Protein AF-X1RJU2-F1 (afdb_monomer_lite)

Foldseek 3Di:
DDPPDPPVPPDPVVLVVQLVVQLVVLVVVLVVLVVVLVVLVVQLVVCVVVVPVVSNVVSVVVNVVSVVSNQQSVLSNVCSVVSWDFDDDADWDAVVVVPPLADPVLVVLVVVVVVVVQAPGWTWHDDPPPAFIFIWGWHQTPVRDITITTRDTRD

Secondary structure (DSSP, 8-state):
-----------HHHHHHHHHHHHHHHHHHHHHHHHHHHHHHHHHHHHHHTT-HHHHHHHHHHHHHHHHHHHHHHHHHHHHHTT--EEPP--EEEHHHHGGG--HHHHHHHHHHHHTT--SEEEEE--SSSS--EEEEEEE-TTS-EEEEEEEE--

Sequence (155 aa):
MNTHALTVIDNPQHLALFQQGYVQQYQQEVDEITAKLEEAREALELAQEMSLPSQKTRWEREVVALETQLDKAKSHLVFYSQGFLPLPRMSTVPLQYAGTRIPAVALRRLKDAKDLEVFDDFQVVEAQVNRDPILVGIKRFPDGEEVHCFIAWWR

Organism: NCBI:txid412755

pLDDT: mean 81.7, std 16.36, range [27.31, 97.75]

Radius of gyration: 21.16 Å; chains: 1; bounding box: 45×37×65 Å

Structure (mmCIF, N/CA/C/O backbone):
data_AF-X1RJU2-F1
#
_entry.id   AF-X1RJU2-F1
#
loop_
_atom_site.group_PDB
_atom_site.id
_atom_site.type_symbol
_atom_site.label_atom_id
_atom_site.label_alt_id
_atom_site.label_comp_id
_atom_site.label_asym_id
_atom_site.label_entity_id
_atom_site.label_seq_id
_atom_site.pdbx_PDB_ins_code
_atom_site.Cartn_x
_atom_site.Cartn_y
_atom_site.Cartn_z
_atom_site.occupancy
_atom_site.B_iso_or_equiv
_atom_site.auth_seq_id
_atom_site.auth_comp_id
_atom_site.auth_asym_id
_atom_site.auth_atom_id
_atom_site.pdbx_PDB_model_num
ATOM 1 N N . MET A 1 1 ? 19.314 29.031 -8.719 1.00 30.81 1 MET A N 1
ATOM 2 C CA . MET A 1 1 ? 18.871 27.865 -9.512 1.00 30.81 1 MET A CA 1
ATOM 3 C C . MET A 1 1 ? 19.532 26.638 -8.909 1.00 30.81 1 MET A C 1
ATOM 5 O O . MET A 1 1 ? 20.720 26.448 -9.119 1.00 30.81 1 MET A O 1
ATOM 9 N N . ASN A 1 2 ? 18.810 25.883 -8.080 1.00 27.31 2 ASN A N 1
ATOM 10 C CA . ASN A 1 2 ? 19.346 24.679 -7.444 1.00 27.31 2 ASN A CA 1
ATOM 11 C C . ASN A 1 2 ? 19.208 23.496 -8.403 1.00 27.31 2 ASN A C 1
ATOM 13 O O . ASN A 1 2 ? 18.196 22.803 -8.419 1.00 27.31 2 ASN A O 1
ATOM 17 N N . THR A 1 3 ? 20.244 23.269 -9.202 1.00 33.72 3 THR A N 1
ATOM 18 C CA . THR A 1 3 ? 20.543 21.973 -9.819 1.00 33.72 3 THR A CA 1
ATOM 19 C C . THR A 1 3 ? 21.047 21.023 -8.736 1.00 33.72 3 THR A C 1
ATOM 21 O O . THR A 1 3 ? 22.237 20.739 -8.645 1.00 33.72 3 THR A O 1
ATOM 24 N N . HIS A 1 4 ? 20.144 20.549 -7.880 1.00 28.73 4 HIS A N 1
ATOM 25 C CA . HIS A 1 4 ? 20.414 19.393 -7.037 1.00 28.73 4 HIS A CA 1
ATOM 26 C C . HIS A 1 4 ? 19.696 18.183 -7.628 1.00 28.73 4 HIS A C 1
ATOM 28 O O . HIS A 1 4 ? 18.481 18.058 -7.556 1.00 28.73 4 HIS A O 1
ATOM 34 N N . ALA A 1 5 ? 20.514 17.316 -8.224 1.00 32.56 5 ALA A N 1
ATOM 35 C CA . ALA A 1 5 ? 20.340 15.875 -8.174 1.00 32.56 5 ALA A CA 1
ATOM 36 C C . ALA A 1 5 ? 19.013 15.315 -8.722 1.00 32.56 5 ALA A C 1
ATOM 38 O O . ALA A 1 5 ? 18.279 14.623 -8.027 1.00 32.56 5 ALA A O 1
ATOM 39 N N . LEU A 1 6 ? 18.820 15.422 -10.040 1.00 31.06 6 LEU A N 1
ATOM 40 C CA . LEU A 1 6 ? 18.422 14.224 -10.789 1.00 31.06 6 LEU A CA 1
ATOM 41 C C . LEU A 1 6 ? 19.649 13.305 -10.818 1.00 31.06 6 LEU A C 1
ATOM 43 O O . LEU A 1 6 ? 20.338 13.197 -11.831 1.00 31.06 6 LEU A O 1
ATOM 47 N N . THR A 1 7 ? 19.993 12.717 -9.669 1.00 32.59 7 THR A N 1
ATOM 48 C CA . THR A 1 7 ? 20.886 11.566 -9.657 1.00 32.59 7 THR A CA 1
ATOM 49 C C . THR A 1 7 ? 20.088 10.492 -10.363 1.00 32.59 7 THR A C 1
ATOM 51 O O . THR A 1 7 ? 19.169 9.915 -9.788 1.00 32.59 7 THR A O 1
ATOM 54 N N . VAL A 1 8 ? 20.363 10.310 -11.652 1.00 38.47 8 VAL A N 1
ATOM 55 C CA . VAL A 1 8 ? 19.910 9.134 -12.378 1.00 38.47 8 VAL A CA 1
ATOM 56 C C . VAL A 1 8 ? 20.336 7.961 -11.507 1.00 38.47 8 VAL A C 1
ATOM 58 O O . VAL A 1 8 ? 21.525 7.802 -11.217 1.00 38.47 8 VAL A O 1
ATOM 61 N N . ILE A 1 9 ? 19.369 7.218 -10.973 1.00 42.19 9 ILE A N 1
ATOM 62 C CA . ILE A 1 9 ? 19.657 6.033 -10.175 1.00 42.19 9 ILE A CA 1
ATOM 63 C C . ILE A 1 9 ? 20.075 4.936 -11.165 1.00 42.19 9 ILE A C 1
ATOM 65 O O . ILE A 1 9 ? 19.350 3.983 -11.406 1.00 42.19 9 ILE A O 1
ATOM 69 N N . ASP A 1 10 ? 21.243 5.107 -11.783 1.00 42.56 10 ASP A N 1
ATOM 70 C CA . ASP A 1 10 ? 21.860 4.151 -12.710 1.00 42.56 10 ASP A CA 1
ATOM 71 C C . ASP A 1 10 ? 22.602 3.034 -11.957 1.00 42.56 10 ASP A C 1
ATOM 73 O O . ASP A 1 10 ? 23.174 2.137 -12.571 1.00 42.56 10 ASP A O 1
ATOM 77 N N . ASN A 1 11 ? 22.603 3.071 -10.618 1.00 51.22 11 ASN A N 1
ATOM 78 C CA . ASN A 1 11 ? 23.161 2.015 -9.783 1.00 51.22 11 ASN A CA 1
ATOM 79 C C . ASN A 1 11 ? 22.032 1.118 -9.233 1.00 51.22 11 ASN A C 1
ATOM 81 O O . ASN A 1 11 ? 21.298 1.558 -8.340 1.00 51.22 11 ASN A O 1
ATOM 85 N N . PRO A 1 12 ? 21.921 -0.147 -9.688 1.00 61.88 12 PRO A N 1
ATOM 86 C CA . PRO A 1 12 ? 20.959 -1.120 -9.168 1.00 61.88 12 PRO A CA 1
ATOM 87 C C . PRO A 1 12 ? 21.012 -1.291 -7.645 1.00 61.88 12 PRO A C 1
ATOM 89 O O . PRO A 1 12 ? 19.990 -1.557 -7.022 1.00 61.88 12 PRO A O 1
ATOM 92 N N . GLN A 1 13 ? 22.181 -1.091 -7.026 1.00 64.19 13 GLN A N 1
ATOM 93 C CA . GLN A 1 13 ? 22.329 -1.158 -5.570 1.00 64.19 13 GLN A CA 1
ATOM 94 C C . GLN A 1 13 ? 21.602 -0.008 -4.867 1.00 64.19 13 GLN A C 1
ATOM 96 O O . GLN A 1 13 ? 20.998 -0.216 -3.822 1.00 64.19 13 GLN A O 1
ATOM 101 N N . HIS A 1 14 ? 21.611 1.197 -5.441 1.00 68.25 14 HIS A N 1
ATOM 102 C CA . HIS A 1 14 ? 20.872 2.325 -4.876 1.00 68.25 14 HIS A CA 1
ATOM 103 C C . HIS A 1 14 ? 19.362 2.135 -5.036 1.00 68.25 14 HIS A C 1
ATOM 105 O O . HIS A 1 14 ? 18.629 2.420 -4.097 1.00 68.25 14 HIS A O 1
ATOM 111 N N . LEU A 1 15 ? 18.897 1.601 -6.173 1.00 68.88 15 LEU A N 1
ATOM 112 C CA . LEU A 1 15 ? 17.483 1.241 -6.354 1.00 68.88 15 LEU A CA 1
ATOM 113 C C . LEU A 1 15 ? 17.027 0.221 -5.305 1.00 68.88 15 LEU A C 1
ATOM 115 O O . LEU A 1 15 ? 15.981 0.410 -4.692 1.00 68.88 15 LEU A O 1
ATOM 119 N N . ALA A 1 16 ? 17.840 -0.809 -5.054 1.00 73.38 16 ALA A N 1
ATOM 120 C CA . ALA A 1 16 ? 17.559 -1.805 -4.025 1.00 73.38 16 ALA A CA 1
ATOM 121 C C . ALA A 1 16 ? 17.495 -1.184 -2.619 1.00 73.38 16 ALA A C 1
ATOM 123 O O . ALA A 1 16 ? 16.597 -1.513 -1.851 1.00 73.38 16 ALA A O 1
ATOM 124 N N . LEU A 1 17 ? 18.393 -0.245 -2.295 1.00 78.56 17 LEU A N 1
ATOM 125 C CA . LEU A 1 17 ? 18.364 0.474 -1.017 1.00 78.56 17 LEU A CA 1
ATOM 126 C C . LEU A 1 17 ? 17.126 1.372 -0.877 1.00 78.56 17 LEU A C 1
ATOM 128 O O . LEU A 1 17 ? 16.511 1.387 0.186 1.00 78.56 17 LEU A O 1
ATOM 132 N N . PHE A 1 18 ? 16.725 2.086 -1.935 1.00 79.38 18 PHE A N 1
ATOM 133 C CA . PHE A 1 18 ? 15.491 2.881 -1.925 1.00 79.38 18 PHE A CA 1
ATOM 134 C C . PHE A 1 18 ? 14.258 1.997 -1.739 1.00 79.38 18 PHE A C 1
ATOM 136 O O . PHE A 1 18 ? 13.409 2.301 -0.904 1.00 79.38 18 P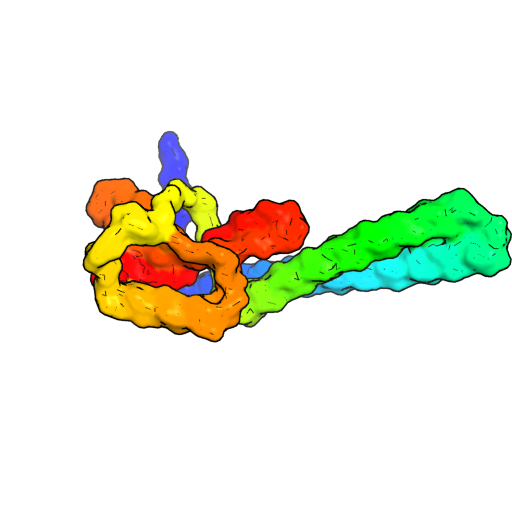HE A O 1
ATOM 143 N N . GLN A 1 19 ? 14.183 0.879 -2.465 1.00 83.38 19 GLN A N 1
ATOM 144 C CA . GLN A 1 19 ? 13.102 -0.091 -2.317 1.00 83.38 19 GLN A CA 1
ATOM 145 C C . GLN A 1 19 ? 13.050 -0.637 -0.888 1.00 83.38 19 GLN A C 1
ATOM 147 O O . GLN A 1 19 ? 11.988 -0.653 -0.271 1.00 83.38 19 GLN A O 1
ATOM 152 N N . GLN A 1 20 ? 14.199 -1.049 -0.350 1.00 86.88 20 GLN A N 1
ATOM 153 C CA . GLN A 1 20 ? 14.304 -1.561 1.010 1.00 86.88 20 GLN A CA 1
ATOM 154 C C . GLN A 1 20 ? 13.858 -0.519 2.039 1.00 86.88 20 GLN A C 1
ATOM 156 O O . GLN A 1 20 ? 13.171 -0.884 2.986 1.00 86.88 20 GLN A O 1
ATOM 161 N N . GLY A 1 21 ? 14.186 0.760 1.833 1.00 88.94 21 GLY A N 1
ATOM 162 C CA . GLY A 1 21 ? 13.719 1.858 2.678 1.00 88.94 21 GLY A CA 1
ATOM 163 C C . GLY A 1 21 ? 12.193 1.962 2.719 1.00 88.94 21 GLY A C 1
ATOM 164 O O . GLY A 1 21 ? 11.623 1.981 3.807 1.00 88.94 21 GLY A O 1
ATOM 165 N N . TYR A 1 22 ? 11.522 1.943 1.560 1.00 87.94 22 TYR A N 1
ATOM 166 C CA . TYR A 1 22 ? 10.053 1.940 1.504 1.00 87.94 22 TYR A CA 1
ATOM 167 C C . TYR A 1 22 ? 9.454 0.696 2.164 1.00 87.94 22 TYR A C 1
ATOM 169 O O . TYR A 1 22 ? 8.530 0.806 2.964 1.00 87.94 22 TYR A O 1
ATOM 177 N N . VAL A 1 23 ? 9.996 -0.488 1.873 1.00 91.62 23 VAL A N 1
ATOM 178 C CA . VAL A 1 23 ? 9.523 -1.742 2.476 1.00 91.62 23 VAL A CA 1
ATOM 179 C C . VAL A 1 23 ? 9.665 -1.705 3.997 1.00 91.62 23 VAL A C 1
ATOM 181 O O . VAL A 1 23 ? 8.719 -2.039 4.699 1.00 91.62 23 VAL A O 1
ATOM 184 N N . GLN A 1 24 ? 10.811 -1.264 4.519 1.00 94.81 24 GLN A N 1
ATOM 185 C CA . GLN A 1 24 ? 11.039 -1.151 5.961 1.00 94.81 24 GLN A CA 1
ATOM 186 C C . GLN A 1 24 ? 10.105 -0.133 6.612 1.00 94.81 24 GLN A C 1
ATOM 188 O O . GLN A 1 24 ? 9.537 -0.428 7.659 1.00 94.81 24 GLN A O 1
ATOM 193 N N . GLN A 1 25 ? 9.912 1.028 5.983 1.00 94.25 25 GLN A N 1
ATOM 194 C CA . GLN A 1 25 ? 9.004 2.059 6.475 1.00 94.25 25 GLN A CA 1
ATOM 195 C C . GLN A 1 25 ? 7.573 1.524 6.607 1.00 94.25 25 GLN A C 1
ATOM 197 O O . GLN A 1 25 ? 6.987 1.610 7.683 1.00 94.25 25 GLN A O 1
ATOM 202 N N . TYR A 1 26 ? 7.017 0.942 5.539 1.00 94.06 26 TYR A N 1
ATOM 203 C CA . TYR A 1 26 ? 5.643 0.438 5.577 1.00 94.06 26 TYR A CA 1
ATOM 204 C C . TYR A 1 26 ? 5.504 -0.835 6.414 1.00 94.06 26 TYR A C 1
ATOM 206 O O . TYR A 1 26 ? 4.438 -1.070 6.971 1.00 94.06 26 TYR A O 1
ATOM 214 N N . GLN A 1 27 ? 6.563 -1.638 6.563 1.00 97.31 27 GLN A N 1
ATOM 215 C CA . GLN A 1 27 ? 6.567 -2.747 7.519 1.00 97.31 27 GLN A CA 1
ATOM 216 C C . GLN A 1 27 ? 6.446 -2.225 8.953 1.00 97.31 27 GLN A C 1
ATOM 218 O O . GLN A 1 27 ? 5.589 -2.691 9.695 1.00 97.31 27 GLN A O 1
ATOM 223 N N . GLN A 1 28 ? 7.250 -1.224 9.320 1.00 97.31 28 GLN A N 1
ATOM 224 C CA . GLN A 1 28 ? 7.173 -0.604 10.640 1.00 97.31 28 GLN A CA 1
ATOM 225 C C . GLN A 1 28 ? 5.791 0.020 10.882 1.00 97.31 28 GLN A C 1
ATOM 227 O O . GLN A 1 28 ? 5.216 -0.161 11.950 1.00 97.31 28 GLN A O 1
ATOM 232 N N . GLU A 1 29 ? 5.228 0.706 9.887 1.00 96.00 29 GLU A N 1
ATOM 233 C CA . GLU A 1 29 ? 3.887 1.286 9.985 1.00 96.00 29 GLU A CA 1
ATOM 234 C C . GLU A 1 29 ? 2.803 0.211 10.184 1.00 96.00 29 GLU A C 1
ATOM 236 O O . GLU A 1 29 ? 1.923 0.369 11.031 1.00 96.00 29 GLU A O 1
ATOM 241 N N . VAL A 1 30 ? 2.887 -0.915 9.464 1.00 97.50 30 VAL A N 1
ATOM 242 C CA . VAL A 1 30 ? 1.995 -2.070 9.658 1.00 97.50 30 VAL A CA 1
ATOM 243 C C . VAL A 1 30 ? 2.109 -2.622 11.078 1.00 97.50 30 VAL A C 1
ATOM 245 O O . VAL A 1 30 ? 1.079 -2.878 11.706 1.00 97.50 30 VAL A O 1
ATOM 248 N N . ASP A 1 31 ? 3.326 -2.785 11.594 1.00 97.75 31 ASP A N 1
ATOM 249 C CA . ASP A 1 31 ? 3.565 -3.317 12.937 1.00 97.75 31 ASP A CA 1
ATOM 250 C C . ASP A 1 31 ? 3.004 -2.366 14.013 1.00 97.75 31 ASP A C 1
ATOM 252 O O . ASP A 1 31 ? 2.280 -2.793 14.915 1.00 97.75 31 ASP A O 1
ATOM 256 N N . GLU A 1 32 ? 3.250 -1.059 13.877 1.00 97.75 32 GLU A N 1
ATOM 257 C CA . GLU A 1 32 ? 2.748 -0.027 14.792 1.00 97.75 32 GLU A CA 1
ATOM 258 C C . GLU A 1 32 ? 1.215 0.069 14.798 1.00 97.75 32 GLU A C 1
ATOM 260 O O . GLU A 1 32 ? 0.605 0.183 15.864 1.00 97.75 32 GLU A O 1
ATOM 265 N N . ILE A 1 33 ? 0.569 0.036 13.626 1.00 97.19 33 ILE A N 1
ATOM 266 C CA . ILE A 1 33 ? -0.898 0.073 13.533 1.00 97.19 33 ILE A CA 1
ATOM 267 C C . ILE A 1 33 ? -1.499 -1.218 14.089 1.00 97.19 33 ILE A C 1
ATOM 269 O O . ILE A 1 33 ? -2.527 -1.162 14.759 1.00 97.19 33 ILE A O 1
ATOM 273 N N . THR A 1 34 ? -0.861 -2.368 13.851 1.00 97.38 34 THR A N 1
ATOM 274 C CA . THR A 1 34 ? -1.328 -3.657 14.381 1.00 97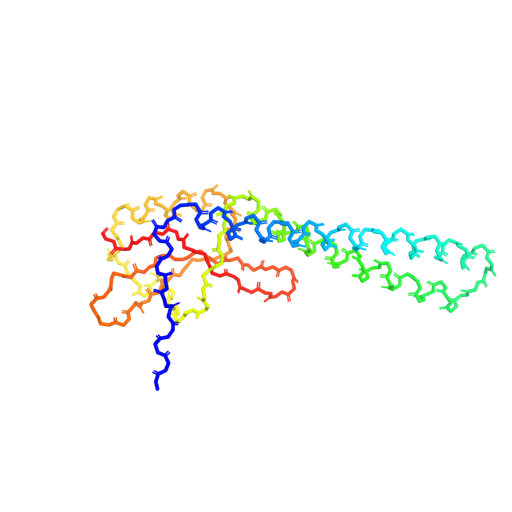.38 34 THR A CA 1
ATOM 275 C C . THR A 1 34 ? -1.329 -3.646 15.908 1.00 97.38 34 THR A C 1
ATOM 277 O O . THR A 1 34 ? -2.352 -3.977 16.502 1.00 97.38 34 THR A O 1
ATOM 280 N N . ALA A 1 35 ? -0.251 -3.169 16.538 1.00 97.75 35 ALA A N 1
ATOM 281 C CA . ALA A 1 35 ? -0.190 -3.033 17.994 1.00 97.75 35 ALA A CA 1
ATOM 282 C C . ALA A 1 35 ? -1.292 -2.099 18.533 1.00 97.75 35 ALA A C 1
ATOM 284 O O . ALA A 1 35 ? -2.025 -2.459 19.451 1.00 97.75 35 ALA A O 1
ATOM 285 N N . LYS A 1 36 ? -1.491 -0.929 17.908 1.00 97.25 36 LYS A N 1
ATOM 286 C CA . LYS A 1 36 ? -2.574 0.002 18.289 1.00 97.25 36 LYS A CA 1
ATOM 287 C C . LYS A 1 36 ? -3.963 -0.611 18.118 1.00 97.25 36 LYS A C 1
ATOM 289 O O . LYS A 1 36 ? -4.868 -0.316 18.894 1.00 97.25 36 LYS A O 1
ATOM 294 N N . LEU A 1 37 ? -4.154 -1.428 17.083 1.00 97.25 37 LEU A N 1
ATOM 295 C CA . LEU A 1 37 ? -5.422 -2.093 16.811 1.00 97.25 37 LEU A CA 1
ATOM 296 C C . LEU A 1 37 ? -5.734 -3.149 17.876 1.00 97.25 37 LEU A C 1
ATOM 298 O O . LEU A 1 37 ? -6.888 -3.263 18.282 1.00 97.25 37 LEU A O 1
ATOM 302 N N . GLU A 1 38 ? -4.728 -3.894 18.337 1.00 97.25 38 GLU A N 1
ATOM 303 C CA . GLU A 1 38 ? -4.861 -4.824 19.464 1.00 97.25 38 GLU A CA 1
ATOM 304 C C . GLU A 1 38 ? -5.260 -4.076 20.742 1.00 97.25 38 GLU A C 1
ATOM 306 O O . GLU A 1 38 ? -6.301 -4.387 21.320 1.00 97.25 38 GLU A O 1
ATOM 311 N N . GLU A 1 39 ? -4.545 -3.005 21.101 1.00 97.00 39 GLU A N 1
ATOM 312 C CA . GLU A 1 39 ? -4.879 -2.163 22.262 1.00 97.00 39 GLU A CA 1
ATOM 313 C C . GLU A 1 39 ? -6.306 -1.584 22.181 1.00 97.00 39 GLU A C 1
ATOM 315 O O . GLU A 1 39 ? -7.060 -1.595 23.157 1.00 97.00 39 GLU A O 1
ATOM 320 N N . ALA A 1 40 ? -6.715 -1.088 21.007 1.00 96.56 40 ALA A N 1
ATOM 321 C CA . ALA A 1 40 ? -8.052 -0.535 20.801 1.00 96.56 40 ALA A CA 1
ATOM 322 C C . ALA A 1 40 ? -9.153 -1.604 20.911 1.00 96.56 40 ALA A C 1
ATOM 324 O O . ALA A 1 40 ? -10.251 -1.309 21.392 1.00 96.56 40 ALA A O 1
ATOM 325 N N . ARG A 1 41 ? -8.874 -2.843 20.483 1.00 97.12 41 ARG A N 1
ATOM 326 C CA . ARG A 1 41 ? -9.797 -3.981 20.610 1.00 97.12 41 ARG A CA 1
ATOM 327 C C . ARG A 1 41 ? -9.945 -4.424 22.063 1.00 97.12 41 ARG A C 1
ATOM 329 O O . ARG A 1 41 ? -11.077 -4.610 22.501 1.00 97.12 41 ARG A O 1
ATOM 336 N N . GLU A 1 42 ? -8.853 -4.499 22.818 1.00 96.88 42 GLU A N 1
ATOM 337 C CA . GLU A 1 42 ? -8.896 -4.780 24.261 1.00 96.88 42 GLU A CA 1
ATOM 338 C C . GLU A 1 42 ? -9.690 -3.700 25.016 1.00 96.88 42 GLU A C 1
ATOM 340 O O . GLU A 1 42 ? -10.559 -3.997 25.838 1.00 96.88 42 GLU A O 1
ATOM 345 N N . ALA A 1 43 ? -9.466 -2.423 24.691 1.00 95.00 43 ALA A N 1
ATOM 346 C CA . ALA A 1 43 ? -10.202 -1.316 25.298 1.00 95.00 43 ALA A CA 1
ATOM 347 C C . ALA A 1 43 ? -11.698 -1.315 24.926 1.00 95.00 43 ALA A C 1
ATOM 349 O O . ALA A 1 43 ? -12.546 -0.934 25.743 1.00 95.00 43 ALA A O 1
ATOM 350 N N . LEU A 1 44 ? -12.037 -1.749 23.707 1.00 95.44 44 LEU A N 1
ATOM 351 C CA . LEU A 1 44 ? -13.419 -1.950 23.279 1.00 95.44 44 LEU A CA 1
ATOM 352 C C . LEU A 1 44 ? -14.092 -3.068 24.081 1.00 95.44 44 LEU A C 1
ATOM 354 O O . LEU A 1 44 ? -15.218 -2.873 24.541 1.00 95.44 44 LEU A O 1
ATOM 358 N N . GLU A 1 45 ? -13.421 -4.206 24.253 1.00 95.94 45 GLU A N 1
ATOM 359 C CA . GLU A 1 45 ? -13.920 -5.341 25.035 1.00 95.94 45 GLU A CA 1
ATOM 360 C C . GLU A 1 45 ? -14.192 -4.922 26.484 1.00 95.94 45 GLU A C 1
ATOM 362 O O . GLU A 1 45 ? -15.319 -5.059 26.963 1.00 95.94 45 GLU A O 1
ATOM 367 N N . LEU A 1 46 ? -13.237 -4.248 27.131 1.00 95.31 46 LEU A N 1
ATOM 368 C CA . LEU A 1 46 ? -13.418 -3.718 28.484 1.00 95.31 46 LEU A CA 1
ATOM 369 C C . LEU A 1 46 ? -14.602 -2.737 28.573 1.00 95.31 46 LEU A C 1
ATOM 371 O O . LEU A 1 46 ? -15.407 -2.791 29.504 1.00 95.31 46 LEU A O 1
ATOM 375 N N . ALA A 1 47 ? -14.756 -1.840 27.593 1.00 93.69 47 ALA A N 1
ATOM 376 C CA . ALA A 1 47 ? -15.883 -0.908 27.559 1.00 93.69 47 ALA A CA 1
ATOM 377 C C . ALA A 1 47 ? -17.238 -1.619 27.384 1.00 93.69 47 ALA A C 1
ATOM 379 O O . ALA A 1 47 ? -18.258 -1.124 27.879 1.00 93.69 47 ALA A O 1
ATOM 380 N N . GLN A 1 48 ? -17.265 -2.763 26.692 1.00 93.00 48 GLN A N 1
ATOM 381 C CA . GLN A 1 48 ? -18.450 -3.610 26.560 1.00 93.00 48 GLN A CA 1
ATOM 382 C C . GLN A 1 48 ? -18.772 -4.326 27.875 1.00 93.00 48 GLN A C 1
ATOM 384 O O . GLN A 1 48 ? -19.919 -4.257 28.319 1.00 93.00 48 GLN A O 1
ATOM 389 N N . GLU A 1 49 ? -17.778 -4.930 28.530 1.00 95.38 49 GLU A N 1
ATOM 390 C CA . GLU A 1 49 ? -17.938 -5.594 29.832 1.00 95.38 49 GLU A CA 1
ATOM 391 C C . GLU A 1 49 ? -18.448 -4.627 30.906 1.00 95.38 49 GLU A C 1
ATOM 393 O O . GLU A 1 49 ? -19.383 -4.927 31.650 1.00 95.38 49 GLU A O 1
ATOM 398 N N . MET A 1 50 ? -17.891 -3.415 30.939 1.00 94.12 50 MET A N 1
ATOM 399 C CA . MET A 1 50 ? -18.275 -2.369 31.887 1.00 94.12 50 MET A CA 1
ATOM 400 C C . MET A 1 50 ? -19.566 -1.630 31.501 1.00 94.12 50 MET A C 1
ATOM 402 O O . MET A 1 50 ? -19.989 -0.726 32.222 1.00 94.12 50 MET A O 1
ATOM 406 N N . SER A 1 51 ? -20.204 -1.989 30.379 1.00 92.31 51 SER A N 1
ATOM 407 C CA . SER A 1 51 ? -21.431 -1.352 29.879 1.00 92.31 51 SER A CA 1
ATOM 408 C C . SER A 1 51 ? -21.312 0.176 29.743 1.00 92.31 51 SER A C 1
ATOM 410 O O . SER A 1 51 ? -22.208 0.921 30.142 1.00 92.31 51 SER A O 1
ATOM 412 N N . LEU A 1 52 ? -20.201 0.656 29.167 1.00 92.19 52 LEU A N 1
ATOM 413 C CA . LEU A 1 52 ? -19.902 2.079 28.961 1.00 92.19 52 LEU A CA 1
ATOM 414 C C . LEU A 1 52 ? -20.184 2.493 27.500 1.00 92.19 52 LEU A C 1
ATOM 416 O O . LEU A 1 52 ? -19.270 2.510 26.670 1.00 92.19 52 LEU A O 1
ATOM 420 N N . PRO A 1 53 ? -21.429 2.865 27.137 1.00 88.12 53 PRO A N 1
ATOM 421 C CA . PRO A 1 53 ? -21.849 3.016 25.738 1.00 88.12 53 PRO A CA 1
ATOM 422 C C . PRO A 1 53 ? -21.099 4.109 24.962 1.00 88.12 53 PRO A C 1
ATOM 424 O O . PRO A 1 53 ? -20.837 3.956 23.766 1.00 88.12 53 PRO A O 1
ATOM 427 N N . SER A 1 54 ? -20.718 5.206 25.623 1.00 89.88 54 SER A N 1
ATOM 428 C CA . SER A 1 54 ? -19.944 6.285 24.996 1.00 89.88 54 SER A CA 1
ATOM 429 C C . SER A 1 54 ? -18.514 5.854 24.665 1.00 89.88 54 SER A C 1
ATOM 431 O O . SER A 1 54 ? -18.000 6.202 23.602 1.00 89.88 54 SER A O 1
ATOM 433 N N . GLN A 1 55 ? -17.886 5.063 25.540 1.00 91.50 55 GLN A N 1
ATOM 434 C CA . GLN A 1 55 ? -16.544 4.526 25.316 1.00 91.50 55 GLN A CA 1
ATOM 435 C C . GLN A 1 55 ? -16.565 3.422 24.264 1.00 91.50 55 GLN A C 1
ATOM 437 O O . GLN A 1 55 ? -15.736 3.448 23.362 1.00 91.50 55 GLN A O 1
ATOM 442 N N . LYS A 1 56 ? -17.566 2.535 24.304 1.00 94.06 56 LYS A N 1
ATOM 443 C CA . LYS A 1 56 ? -17.791 1.524 23.265 1.00 94.06 56 LYS A CA 1
ATOM 444 C C . LYS A 1 56 ? -17.852 2.161 21.875 1.00 94.06 56 LYS A C 1
ATOM 446 O O . LYS A 1 56 ? -17.059 1.818 21.010 1.00 94.06 56 LYS A O 1
ATOM 451 N N . THR A 1 57 ? -18.727 3.152 21.691 1.00 94.25 57 THR A N 1
ATOM 452 C CA . THR A 1 57 ? -18.893 3.829 20.390 1.00 94.25 57 THR A CA 1
ATOM 453 C C . THR A 1 57 ? -17.596 4.499 19.926 1.00 94.25 57 THR A C 1
ATOM 455 O O . THR A 1 57 ? -17.292 4.529 18.735 1.00 94.25 57 THR A O 1
ATOM 458 N N . ARG A 1 58 ? -16.825 5.073 20.859 1.00 95.38 58 ARG A N 1
ATOM 459 C CA . ARG A 1 58 ? -15.525 5.676 20.552 1.00 95.38 58 ARG A CA 1
ATOM 460 C C . ARG A 1 58 ? -14.533 4.621 20.060 1.00 95.38 58 ARG A C 1
ATOM 462 O O . ARG A 1 58 ? -13.927 4.833 19.017 1.00 95.38 58 ARG A O 1
ATOM 469 N N . TRP A 1 59 ? -14.386 3.516 20.785 1.00 96.38 59 TRP A N 1
ATOM 470 C CA . TRP A 1 59 ? -13.439 2.460 20.435 1.00 96.38 59 TRP A CA 1
ATOM 471 C C . TRP A 1 59 ? -13.838 1.703 19.166 1.00 96.38 59 TRP A C 1
ATOM 473 O O . TRP A 1 59 ? -12.968 1.386 18.370 1.00 96.38 59 TRP A O 1
ATOM 483 N N . GLU A 1 60 ? -15.133 1.515 18.894 1.00 96.31 60 GLU A N 1
ATOM 484 C CA . GLU A 1 60 ? -15.603 0.971 17.608 1.00 96.31 60 GLU A CA 1
ATOM 485 C C . GLU A 1 60 ? -15.147 1.835 16.426 1.00 96.31 60 GLU A C 1
ATOM 487 O O . GLU A 1 60 ? -14.665 1.318 15.420 1.00 96.31 60 GLU A O 1
ATOM 492 N N . ARG A 1 61 ? -15.258 3.164 16.548 1.00 95.94 61 ARG A N 1
ATOM 493 C CA . ARG A 1 61 ? -14.786 4.087 15.505 1.00 95.94 61 ARG A CA 1
ATOM 494 C C . ARG A 1 61 ? -13.272 4.047 15.349 1.00 95.94 61 ARG A C 1
ATOM 496 O O . ARG A 1 61 ? -12.792 4.102 14.222 1.00 95.94 61 ARG A O 1
ATOM 503 N N . GLU A 1 62 ? -12.547 3.962 16.460 1.00 96.56 62 GLU A N 1
ATOM 504 C CA . GLU A 1 62 ? -11.087 3.869 16.455 1.00 96.56 62 GLU A CA 1
ATOM 505 C C . GLU A 1 62 ? -10.617 2.584 15.764 1.00 96.56 62 GLU A C 1
ATOM 507 O O . GLU A 1 62 ? -9.775 2.644 14.875 1.00 96.56 62 GLU A O 1
ATOM 512 N N . VAL A 1 63 ? -11.222 1.438 16.096 1.00 97.12 63 VAL A N 1
ATOM 513 C CA . VAL A 1 63 ? -10.930 0.142 15.466 1.00 97.12 63 VAL A CA 1
ATOM 514 C C . VAL A 1 63 ? -11.134 0.216 13.955 1.00 97.12 63 VAL A C 1
ATOM 516 O O . VAL A 1 63 ? -10.224 -0.124 13.207 1.00 97.12 63 VAL A O 1
ATOM 519 N N . VAL A 1 64 ? -12.271 0.743 13.489 1.00 96.69 64 VAL A N 1
ATOM 520 C CA . VAL A 1 64 ? -12.539 0.892 12.047 1.00 96.69 64 VAL A CA 1
ATOM 521 C C . VAL A 1 64 ? -11.520 1.821 11.372 1.00 96.69 64 VAL A C 1
ATOM 523 O O . VAL A 1 64 ? -11.077 1.561 10.249 1.00 96.69 64 VAL A O 1
ATOM 526 N N . ALA A 1 65 ? -11.129 2.910 12.040 1.00 95.31 65 ALA A N 1
ATOM 527 C CA . ALA A 1 65 ? -10.126 3.832 11.518 1.00 95.31 65 ALA A CA 1
ATOM 528 C C . ALA A 1 65 ? -8.747 3.164 11.397 1.00 95.31 65 ALA A C 1
ATOM 530 O O . ALA A 1 65 ? -8.098 3.303 10.358 1.00 95.31 65 ALA A O 1
ATOM 531 N N . LEU A 1 66 ? -8.327 2.413 12.417 1.00 96.62 66 LEU A N 1
ATOM 532 C CA . LEU A 1 66 ? -7.065 1.674 12.432 1.00 96.62 66 LEU A CA 1
ATOM 533 C C . LEU A 1 66 ? -7.059 0.526 11.418 1.00 96.62 66 LEU A C 1
ATOM 535 O O . LEU A 1 66 ? -6.066 0.354 10.723 1.00 96.62 66 LEU A O 1
ATOM 539 N N . GLU A 1 67 ? -8.163 -0.206 11.249 1.00 95.62 67 GLU A N 1
ATOM 540 C CA . GLU A 1 67 ? -8.301 -1.232 10.202 1.00 95.62 67 GLU A CA 1
ATOM 541 C C . GLU A 1 67 ? -8.141 -0.626 8.806 1.00 95.62 67 GLU A C 1
ATOM 543 O O . GLU A 1 67 ? -7.378 -1.131 7.984 1.00 95.62 67 GLU A O 1
ATOM 548 N N . THR A 1 68 ? -8.771 0.526 8.569 1.00 93.94 68 THR A N 1
ATOM 549 C CA . THR A 1 68 ? -8.626 1.254 7.303 1.00 93.94 68 THR A CA 1
ATOM 550 C C . THR A 1 68 ? -7.180 1.707 7.071 1.00 93.94 68 THR A C 1
ATOM 552 O O . THR A 1 68 ? -6.687 1.651 5.945 1.00 93.94 68 THR A O 1
ATOM 555 N N . GLN A 1 69 ? -6.488 2.183 8.110 1.00 93.56 69 GLN A N 1
ATOM 556 C CA . GLN A 1 69 ? -5.071 2.559 8.019 1.00 93.56 69 GLN A CA 1
ATOM 557 C C . GLN A 1 69 ? -4.174 1.340 7.777 1.00 93.56 69 GLN A C 1
ATOM 559 O O . GLN A 1 69 ? -3.259 1.408 6.959 1.00 93.56 69 GLN A O 1
ATOM 564 N N . LEU A 1 70 ? -4.467 0.213 8.424 1.00 94.69 70 LEU A N 1
ATOM 565 C CA . LEU A 1 70 ? -3.715 -1.027 8.275 1.00 94.69 70 LEU A CA 1
ATOM 566 C C . LEU A 1 70 ? -3.812 -1.575 6.850 1.00 94.69 70 LEU A C 1
ATOM 568 O O . LEU A 1 70 ? -2.796 -1.956 6.270 1.00 94.69 70 LEU A O 1
ATOM 572 N N . ASP A 1 71 ? -5.011 -1.586 6.268 1.00 93.25 71 ASP A N 1
ATOM 573 C CA . ASP A 1 71 ? -5.225 -2.033 4.888 1.00 93.25 71 ASP A CA 1
ATOM 574 C C . ASP A 1 71 ? -4.484 -1.148 3.879 1.00 93.25 71 ASP A C 1
ATOM 576 O O . ASP A 1 71 ? -3.912 -1.650 2.903 1.00 93.25 71 ASP A O 1
ATOM 580 N N . LYS A 1 72 ? -4.421 0.164 4.139 1.00 90.56 72 LYS A N 1
ATOM 581 C CA . LYS A 1 72 ? -3.603 1.096 3.353 1.00 90.56 72 LYS A CA 1
ATOM 582 C C . LYS A 1 72 ? -2.124 0.737 3.459 1.00 90.56 72 LYS A C 1
ATOM 584 O O . LYS A 1 72 ? -1.516 0.417 2.439 1.00 90.56 72 LYS A O 1
ATOM 589 N N . ALA A 1 73 ? -1.565 0.703 4.669 1.00 93.56 73 ALA A N 1
ATOM 590 C CA . ALA A 1 73 ? -0.146 0.419 4.890 1.00 93.56 73 ALA A CA 1
ATOM 591 C C . ALA A 1 73 ? 0.272 -0.942 4.298 1.00 93.56 73 ALA A C 1
ATOM 593 O O . ALA A 1 73 ? 1.298 -1.045 3.624 1.00 93.56 73 ALA A O 1
ATOM 594 N N . LYS A 1 74 ? -0.574 -1.973 4.435 1.00 94.25 74 LYS A N 1
ATOM 595 C CA . LYS A 1 74 ? -0.369 -3.286 3.803 1.00 94.25 74 LYS A CA 1
ATOM 596 C C . LYS A 1 74 ? -0.359 -3.212 2.280 1.00 94.25 74 LYS A C 1
ATOM 598 O O . LYS A 1 74 ? 0.484 -3.849 1.651 1.00 94.25 74 LYS A O 1
ATOM 603 N N . SER A 1 75 ? -1.261 -2.437 1.680 1.00 90.12 75 SER A N 1
ATOM 604 C CA . SER A 1 75 ? -1.305 -2.258 0.224 1.00 90.12 75 SER A CA 1
ATOM 605 C C . SER A 1 75 ? -0.015 -1.618 -0.298 1.00 90.12 75 SER A C 1
ATOM 607 O O . SER A 1 75 ? 0.545 -2.090 -1.290 1.00 90.12 75 SER A O 1
ATOM 609 N N . HIS A 1 76 ? 0.504 -0.601 0.397 1.00 90.00 76 HIS A N 1
ATOM 610 C CA . HIS A 1 76 ? 1.804 -0.002 0.083 1.00 90.00 76 HIS A CA 1
ATOM 611 C C . HIS A 1 76 ? 2.953 -1.000 0.264 1.00 90.00 76 HIS A C 1
ATOM 613 O O . HIS A 1 76 ? 3.778 -1.152 -0.636 1.00 90.00 76 HIS A O 1
ATOM 619 N N . LEU A 1 77 ? 2.991 -1.735 1.378 1.00 92.56 77 LEU A N 1
ATOM 620 C CA . LEU A 1 77 ? 4.030 -2.731 1.646 1.00 92.56 77 LEU A CA 1
ATOM 621 C C . LEU A 1 77 ? 4.088 -3.816 0.560 1.00 92.56 77 LEU A C 1
ATOM 623 O O . LEU A 1 77 ? 5.166 -4.144 0.058 1.00 92.56 77 LEU A O 1
ATOM 627 N N . VAL A 1 78 ? 2.934 -4.352 0.151 1.00 89.94 78 VAL A N 1
ATOM 628 C CA . VAL A 1 78 ? 2.856 -5.337 -0.938 1.00 89.94 78 VAL A CA 1
ATOM 629 C C . VAL A 1 78 ? 3.379 -4.732 -2.238 1.00 89.94 78 VAL A C 1
ATOM 631 O O . VAL A 1 78 ? 4.208 -5.345 -2.906 1.00 89.94 78 VAL A O 1
ATOM 634 N N . PHE A 1 79 ? 2.966 -3.512 -2.573 1.00 86.62 79 PHE A N 1
ATOM 635 C CA . PHE A 1 79 ? 3.405 -2.842 -3.792 1.00 86.62 79 PHE A CA 1
ATOM 636 C C . PHE A 1 79 ? 4.930 -2.629 -3.833 1.00 86.62 79 PHE A C 1
ATOM 638 O O . PHE A 1 79 ? 5.592 -3.025 -4.792 1.00 86.62 79 PHE A O 1
ATOM 645 N N . TYR A 1 80 ? 5.521 -2.077 -2.773 1.00 87.31 80 TYR A N 1
ATOM 646 C CA . TYR A 1 80 ? 6.963 -1.808 -2.733 1.00 87.31 80 TYR A CA 1
ATOM 647 C C . TYR A 1 80 ? 7.806 -3.087 -2.577 1.00 87.31 80 TYR A C 1
ATOM 649 O O . TYR A 1 80 ? 8.916 -3.172 -3.114 1.00 87.31 80 TYR A O 1
ATOM 657 N N . SER A 1 81 ? 7.284 -4.129 -1.919 1.00 85.06 81 SER A N 1
ATOM 658 C CA . SER A 1 81 ? 7.972 -5.428 -1.822 1.00 85.06 81 SER A CA 1
ATOM 659 C C . SER A 1 81 ? 8.063 -6.157 -3.167 1.00 85.06 81 SER A C 1
ATOM 661 O O . SER A 1 81 ? 9.020 -6.895 -3.395 1.00 85.06 81 SER A O 1
ATOM 663 N N . GLN A 1 82 ? 7.146 -5.881 -4.101 1.00 81.56 82 GLN A N 1
ATOM 664 C CA . GLN A 1 82 ? 7.194 -6.392 -5.475 1.00 81.56 82 GLN A CA 1
ATOM 665 C C . GLN A 1 82 ? 8.223 -5.681 -6.375 1.00 81.56 82 GLN A C 1
ATOM 667 O O . GLN A 1 82 ? 8.420 -6.095 -7.516 1.00 81.56 82 GLN A O 1
ATOM 672 N N . GLY A 1 83 ? 8.914 -4.644 -5.885 1.00 77.75 83 GLY A N 1
ATOM 673 C CA . GLY A 1 83 ? 9.973 -3.959 -6.639 1.00 77.75 83 GLY A CA 1
ATOM 674 C C . GLY A 1 83 ? 9.533 -2.714 -7.396 1.00 77.75 83 GLY A C 1
ATOM 675 O O . GLY A 1 83 ? 10.343 -2.125 -8.112 1.00 77.75 83 GLY A O 1
ATOM 676 N N . PHE A 1 84 ? 8.281 -2.283 -7.240 1.00 81.38 84 PHE A N 1
ATOM 677 C CA . PHE A 1 84 ? 7.819 -1.037 -7.837 1.00 81.38 84 PHE A CA 1
ATOM 678 C C . PHE A 1 84 ? 8.378 0.152 -7.068 1.00 81.38 84 PHE A C 1
ATOM 680 O O . PHE A 1 84 ? 8.292 0.205 -5.848 1.00 81.38 84 PHE A O 1
ATOM 687 N N . LEU A 1 85 ? 8.963 1.107 -7.786 1.00 80.75 85 LEU A N 1
ATOM 688 C CA . LEU A 1 85 ? 9.532 2.314 -7.198 1.00 80.75 85 LEU A CA 1
ATOM 689 C C . LEU A 1 85 ? 8.764 3.543 -7.681 1.00 80.75 85 LEU A C 1
ATOM 691 O O . LEU A 1 85 ? 8.489 3.651 -8.884 1.00 80.75 85 LEU A O 1
ATOM 695 N N . PRO A 1 86 ? 8.424 4.470 -6.771 1.00 82.00 86 PRO A N 1
ATOM 696 C CA . PRO A 1 86 ? 7.717 5.677 -7.137 1.00 82.00 86 PRO A CA 1
ATOM 697 C C . PRO A 1 86 ? 8.676 6.607 -7.885 1.00 82.00 86 PRO A C 1
ATOM 699 O O . PRO A 1 86 ? 9.810 6.851 -7.469 1.00 82.00 86 PRO A O 1
ATOM 702 N N . LEU A 1 87 ? 8.214 7.140 -9.007 1.00 77.69 87 LEU A N 1
ATOM 703 C CA . LEU A 1 87 ? 8.837 8.264 -9.677 1.00 77.69 87 LEU A CA 1
ATOM 704 C C . LEU A 1 87 ? 8.340 9.569 -9.044 1.00 77.69 87 LEU A C 1
ATOM 706 O O . LEU A 1 87 ? 7.190 9.646 -8.604 1.00 77.69 87 LEU A O 1
ATOM 710 N N . PRO A 1 88 ? 9.165 10.632 -9.050 1.00 73.19 88 PRO A N 1
ATOM 711 C CA . PRO A 1 88 ? 8.680 11.973 -8.762 1.00 73.19 88 PRO A CA 1
ATOM 712 C C . PRO A 1 88 ? 7.475 12.300 -9.647 1.00 73.19 88 PRO A C 1
ATOM 714 O O . PRO A 1 88 ? 7.443 11.908 -10.816 1.00 73.19 88 PRO A O 1
ATOM 717 N N . ARG A 1 89 ? 6.508 13.055 -9.115 1.00 71.19 89 ARG A N 1
ATOM 718 C CA . ARG A 1 89 ? 5.376 13.526 -9.920 1.00 71.19 89 ARG A CA 1
ATOM 719 C C . ARG A 1 89 ? 5.896 14.353 -11.090 1.00 71.19 89 ARG A C 1
ATOM 721 O O . ARG A 1 89 ? 6.523 15.394 -10.900 1.00 71.19 89 ARG A O 1
ATOM 728 N N . MET A 1 90 ? 5.622 13.873 -12.293 1.00 74.38 90 MET A N 1
ATOM 729 C CA . MET A 1 90 ? 5.966 14.529 -13.547 1.00 74.38 90 MET A CA 1
ATOM 730 C C . MET A 1 90 ? 4.686 14.804 -14.327 1.00 74.38 90 MET A C 1
ATOM 732 O O . MET A 1 90 ? 3.682 14.120 -14.140 1.00 74.38 90 MET A O 1
ATOM 736 N N . SER A 1 91 ? 4.712 15.807 -15.203 1.00 80.06 91 SER A N 1
ATOM 737 C CA . SER A 1 91 ? 3.597 16.038 -16.117 1.00 80.06 91 SER A CA 1
ATOM 738 C C . SER A 1 91 ? 3.473 14.855 -17.070 1.00 80.06 91 SER A C 1
ATOM 740 O O . SER A 1 91 ? 4.418 14.524 -17.788 1.00 80.06 91 SER A O 1
ATOM 742 N N . THR A 1 92 ? 2.305 14.231 -17.066 1.00 80.75 92 THR A N 1
ATOM 743 C CA . THR A 1 92 ? 1.992 13.077 -17.898 1.00 80.75 92 THR A CA 1
ATOM 744 C C . THR A 1 92 ? 0.924 13.420 -18.927 1.00 80.75 92 THR A C 1
ATOM 746 O O . THR A 1 92 ? 0.108 14.325 -18.746 1.00 80.75 92 THR A O 1
ATOM 749 N N . VAL A 1 93 ? 0.930 12.675 -20.027 1.00 82.19 93 VAL A N 1
ATOM 750 C CA . VAL A 1 93 ? -0.109 12.689 -21.053 1.00 82.19 93 VAL A CA 1
ATOM 751 C C . VAL A 1 93 ? -0.681 11.277 -21.215 1.00 82.19 93 VAL A C 1
ATOM 753 O O . VAL A 1 93 ? 0.065 10.295 -21.112 1.00 82.19 93 VAL A O 1
ATOM 756 N N . PRO A 1 94 ? -1.995 11.130 -21.462 1.00 82.62 94 PRO A N 1
ATOM 757 C CA . PRO A 1 94 ? -2.590 9.816 -21.677 1.00 82.62 94 PRO A CA 1
ATOM 758 C C . PRO A 1 94 ? -2.009 9.109 -22.907 1.00 82.62 94 PRO A C 1
ATOM 760 O O . PRO A 1 94 ? -1.699 9.745 -23.918 1.00 82.62 94 PRO A O 1
ATOM 763 N N . LEU A 1 95 ? -1.928 7.776 -22.860 1.00 80.31 95 LEU A N 1
ATOM 764 C CA . LEU A 1 95 ? -1.395 6.966 -23.964 1.00 80.31 95 LEU A CA 1
ATOM 765 C C . LEU A 1 95 ? -2.124 7.180 -25.298 1.00 80.31 95 LEU A C 1
ATOM 767 O O . LEU A 1 95 ? -1.538 6.986 -26.359 1.00 80.31 95 LEU A O 1
ATOM 771 N N . GLN A 1 96 ? -3.395 7.587 -25.284 1.00 78.19 96 GLN A N 1
ATOM 772 C CA . GLN A 1 96 ? -4.138 7.855 -26.516 1.00 78.19 96 GLN A CA 1
ATOM 773 C C . GLN A 1 96 ? -3.517 9.014 -27.312 1.00 78.19 96 GLN A C 1
ATOM 775 O O . GLN A 1 96 ? -3.521 8.982 -28.542 1.00 78.19 96 GLN A O 1
ATOM 780 N N . TYR A 1 97 ? -2.927 9.999 -26.627 1.00 72.44 97 TYR A N 1
ATOM 781 C CA . TYR A 1 97 ? -2.236 11.127 -27.260 1.00 72.44 97 TYR A CA 1
ATOM 782 C C . TYR A 1 97 ? -0.864 10.732 -27.823 1.00 72.44 97 TYR A C 1
ATOM 784 O O . TYR A 1 97 ? -0.380 11.360 -28.763 1.00 72.44 97 TYR A O 1
ATOM 792 N N . ALA A 1 98 ? -0.277 9.645 -27.313 1.00 67.19 98 ALA A N 1
ATOM 793 C CA . ALA A 1 98 ? 0.959 9.055 -27.819 1.00 67.19 98 ALA A CA 1
ATOM 794 C C . ALA A 1 98 ? 0.789 8.332 -29.179 1.00 67.19 98 ALA A C 1
ATOM 796 O O . ALA A 1 98 ? 1.769 8.134 -29.906 1.00 67.19 98 ALA A O 1
ATOM 797 N N . GLY A 1 99 ? -0.445 7.989 -29.572 1.00 66.38 99 GLY A N 1
ATOM 798 C CA . GLY A 1 99 ? -0.771 7.412 -30.881 1.00 66.38 99 GLY A CA 1
ATOM 799 C C . GLY A 1 99 ? -0.023 6.106 -31.207 1.00 66.38 99 GLY A C 1
ATOM 800 O O . GLY A 1 99 ? 0.313 5.318 -30.329 1.00 66.38 99 GLY A O 1
ATOM 801 N N . THR A 1 100 ? 0.262 5.867 -32.494 1.00 63.28 100 THR A N 1
ATOM 802 C CA . THR A 1 100 ? 0.997 4.681 -32.997 1.00 63.28 100 THR A CA 1
ATOM 803 C C . THR A 1 100 ? 2.516 4.777 -32.843 1.00 63.28 100 THR A C 1
ATOM 805 O O . THR A 1 100 ? 3.250 3.939 -33.361 1.00 63.28 100 THR A O 1
ATOM 808 N N . ARG A 1 101 ? 3.015 5.812 -32.164 1.00 72.31 101 ARG A N 1
ATOM 809 C CA . ARG A 1 101 ? 4.449 6.103 -32.102 1.00 72.31 101 ARG A CA 1
ATOM 810 C C . ARG A 1 101 ? 5.187 5.258 -31.057 1.00 72.31 101 ARG A C 1
ATOM 812 O O . ARG A 1 101 ? 6.408 5.353 -30.986 1.00 72.31 101 ARG A O 1
ATOM 819 N N . ILE A 1 102 ? 4.476 4.451 -30.263 1.00 78.75 102 ILE A N 1
ATOM 820 C CA . ILE A 1 102 ? 5.053 3.617 -29.200 1.00 78.75 102 ILE A CA 1
ATOM 821 C C . ILE A 1 102 ? 5.827 2.431 -29.818 1.00 78.75 102 ILE A C 1
ATOM 823 O O . ILE A 1 102 ? 5.235 1.636 -30.550 1.00 78.75 102 ILE A O 1
ATOM 827 N N . PRO A 1 103 ? 7.130 2.264 -29.530 1.00 81.50 103 PRO A N 1
ATOM 828 C CA . PRO A 1 103 ? 7.962 1.210 -30.088 1.00 81.50 103 PRO A CA 1
ATOM 829 C C . PRO A 1 103 ? 7.560 -0.156 -29.536 1.00 81.50 103 PRO A C 1
ATOM 831 O O . PRO A 1 103 ? 7.058 -0.288 -28.418 1.00 81.50 103 PRO A O 1
ATOM 834 N N . ALA A 1 104 ? 7.846 -1.206 -30.308 1.00 82.25 104 ALA A N 1
ATOM 835 C CA . ALA A 1 104 ? 7.470 -2.579 -29.971 1.00 82.25 104 ALA A CA 1
ATOM 836 C C . ALA A 1 104 ? 8.012 -3.039 -28.604 1.00 82.25 104 ALA A C 1
ATOM 838 O O . ALA A 1 104 ? 7.344 -3.787 -27.890 1.00 82.25 104 ALA A O 1
ATOM 839 N N . VAL A 1 105 ? 9.203 -2.570 -28.217 1.00 79.12 105 VAL A N 1
ATOM 840 C CA . VAL A 1 105 ? 9.816 -2.893 -26.920 1.00 79.12 105 VAL A CA 1
ATOM 841 C C . VAL A 1 105 ? 9.000 -2.298 -25.770 1.00 79.12 105 VAL A C 1
ATOM 843 O O . VAL A 1 105 ? 8.688 -3.010 -24.816 1.00 79.12 105 VAL A O 1
ATOM 846 N N . ALA A 1 106 ? 8.592 -1.031 -25.879 1.00 79.44 106 ALA A N 1
ATOM 847 C CA . ALA A 1 106 ? 7.738 -0.383 -24.888 1.00 79.4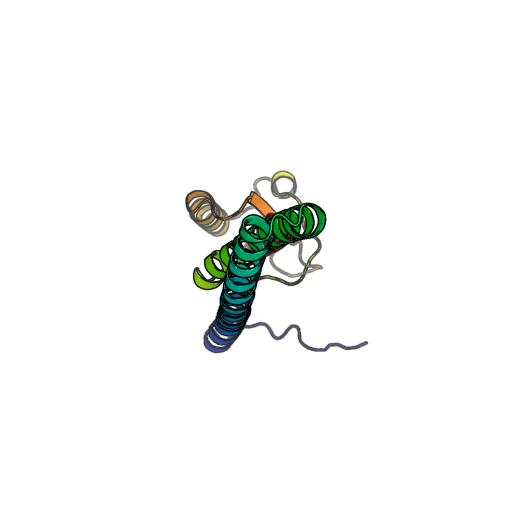4 106 ALA A CA 1
ATOM 848 C C . ALA A 1 106 ? 6.331 -1.001 -24.858 1.00 79.44 106 ALA A C 1
ATOM 850 O O . ALA A 1 106 ? 5.795 -1.221 -23.777 1.00 79.44 106 ALA A O 1
ATOM 851 N N . LEU A 1 107 ? 5.760 -1.369 -26.014 1.00 83.31 107 LEU A N 1
ATOM 852 C CA . LEU A 1 107 ? 4.474 -2.080 -26.082 1.00 83.31 107 LEU A CA 1
ATOM 853 C C . LEU A 1 107 ? 4.523 -3.448 -25.394 1.00 83.31 107 LEU A C 1
ATOM 855 O O . LEU A 1 107 ? 3.579 -3.815 -24.699 1.00 83.31 107 LEU A O 1
ATOM 859 N N . ARG A 1 108 ? 5.622 -4.196 -25.551 1.00 84.19 108 ARG A N 1
ATOM 860 C CA . ARG A 1 108 ? 5.812 -5.467 -24.846 1.00 84.19 108 ARG A CA 1
ATOM 861 C C . ARG A 1 108 ? 5.875 -5.256 -23.336 1.00 84.19 108 ARG A C 1
ATOM 863 O O . ARG A 1 108 ? 5.168 -5.942 -22.616 1.00 84.19 108 ARG A O 1
ATOM 870 N N . ARG A 1 109 ? 6.653 -4.277 -22.865 1.00 80.38 109 ARG A N 1
ATOM 871 C CA . ARG A 1 109 ? 6.734 -3.949 -21.431 1.00 80.38 109 ARG A CA 1
ATOM 872 C C . ARG A 1 109 ? 5.404 -3.453 -20.867 1.00 80.38 109 ARG A C 1
ATOM 874 O O . ARG A 1 109 ? 5.053 -3.822 -19.755 1.00 80.38 109 ARG A O 1
ATOM 881 N N . LEU A 1 110 ? 4.649 -2.675 -21.642 1.00 82.81 110 LEU A N 1
ATOM 882 C CA . LEU A 1 110 ? 3.288 -2.268 -21.297 1.00 82.81 110 LEU A CA 1
ATOM 883 C C . LEU A 1 110 ? 2.362 -3.477 -21.165 1.00 82.81 110 LEU A C 1
ATOM 885 O O . LEU A 1 110 ? 1.561 -3.527 -20.240 1.00 82.81 110 LEU A O 1
ATOM 889 N N . LYS A 1 111 ? 2.459 -4.440 -22.086 1.00 84.38 111 LYS A N 1
ATOM 890 C CA . LYS A 1 111 ? 1.688 -5.680 -22.009 1.00 84.38 111 LYS A CA 1
ATOM 891 C C . LYS A 1 111 ? 2.062 -6.474 -20.759 1.00 84.38 111 LYS A C 1
ATOM 893 O O . LYS A 1 111 ? 1.171 -6.790 -19.987 1.00 84.38 111 LYS A O 1
ATOM 898 N N . ASP A 1 112 ? 3.353 -6.707 -20.528 1.00 81.31 112 ASP A N 1
ATOM 899 C CA . ASP A 1 112 ? 3.831 -7.414 -19.336 1.00 81.31 112 ASP A CA 1
ATOM 900 C C . ASP A 1 112 ? 3.317 -6.720 -18.055 1.00 81.31 112 ASP A C 1
ATOM 902 O O . ASP A 1 112 ? 2.839 -7.381 -17.143 1.00 81.31 112 ASP A O 1
ATOM 906 N N . ALA A 1 113 ? 3.335 -5.382 -18.004 1.00 79.81 113 ALA A N 1
ATOM 907 C CA . ALA A 1 113 ? 2.821 -4.607 -16.873 1.00 79.81 113 ALA A CA 1
ATOM 908 C C . ALA A 1 113 ? 1.289 -4.665 -16.717 1.00 79.81 113 ALA A C 1
ATOM 910 O O . ALA A 1 113 ? 0.792 -4.609 -15.594 1.00 79.81 113 ALA A O 1
ATOM 911 N N . LYS A 1 114 ? 0.536 -4.776 -17.820 1.00 82.00 114 LYS A N 1
ATOM 912 C CA . LYS A 1 114 ? -0.920 -4.993 -17.801 1.00 82.00 114 LYS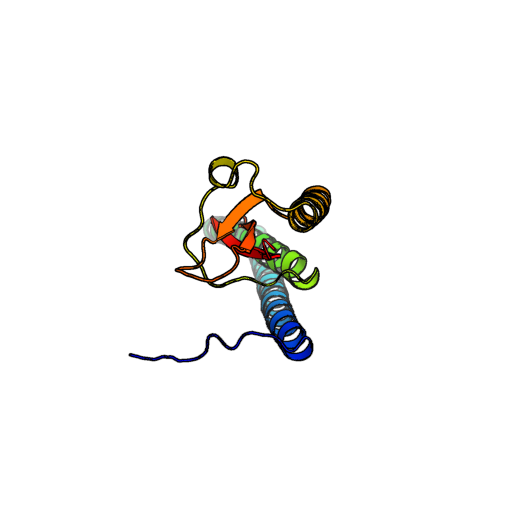 A CA 1
ATOM 913 C C . LYS A 1 114 ? -1.278 -6.383 -17.298 1.00 82.00 114 LYS A C 1
ATOM 915 O O . LYS A 1 114 ? -2.186 -6.503 -16.487 1.00 82.00 114 LYS A O 1
ATOM 920 N N . ASP A 1 115 ? -0.542 -7.396 -17.746 1.00 82.88 115 ASP A N 1
ATOM 921 C CA . ASP A 1 115 ? -0.762 -8.795 -17.373 1.00 82.88 115 ASP A CA 1
ATOM 922 C C . ASP A 1 115 ? -0.498 -9.036 -15.869 1.00 82.88 115 ASP A C 1
ATOM 924 O O . ASP A 1 115 ? -0.995 -10.006 -15.305 1.00 82.88 115 ASP A O 1
ATOM 928 N N . LEU A 1 116 ? 0.256 -8.149 -15.205 1.00 76.69 116 LEU A N 1
ATOM 929 C CA . LEU A 1 116 ? 0.466 -8.175 -13.754 1.00 76.69 116 LEU A CA 1
ATOM 930 C C . LEU A 1 116 ? -0.728 -7.638 -12.945 1.00 76.69 116 LEU A C 1
ATOM 932 O O . LEU A 1 116 ? -0.767 -7.861 -11.740 1.00 76.69 116 LEU A O 1
ATOM 936 N N . GLU A 1 117 ? -1.659 -6.906 -13.569 1.00 82.06 117 GLU A N 1
ATOM 937 C CA . GLU A 1 117 ? -2.837 -6.296 -12.919 1.00 82.06 117 GLU A CA 1
ATOM 938 C C . GLU A 1 117 ? -2.511 -5.424 -11.686 1.00 82.06 117 GLU A C 1
ATOM 940 O O . GLU A 1 117 ? -3.343 -5.198 -10.808 1.00 82.06 117 GLU A O 1
ATOM 945 N N . VAL A 1 118 ? -1.284 -4.895 -11.615 1.00 80.1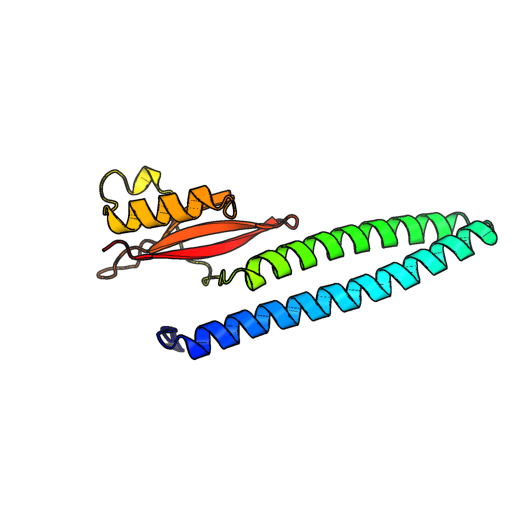9 118 VAL A N 1
ATOM 946 C CA . VAL A 1 118 ? -0.838 -4.064 -10.488 1.00 80.19 118 VAL A CA 1
ATOM 947 C C . VAL A 1 118 ? -1.276 -2.606 -10.654 1.00 80.19 118 VAL A C 1
ATOM 949 O O . VAL A 1 118 ? -1.644 -1.968 -9.665 1.00 80.19 118 VAL A O 1
ATOM 952 N N . PHE A 1 119 ? -1.238 -2.074 -11.879 1.00 87.56 119 PHE A N 1
ATOM 953 C CA . PHE A 1 119 ? -1.508 -0.664 -12.184 1.00 87.56 119 PHE A CA 1
ATOM 954 C C . PHE A 1 119 ? -2.960 -0.419 -12.602 1.00 87.56 119 PHE A C 1
ATOM 956 O O . PHE A 1 119 ? -3.542 -1.201 -13.350 1.00 87.56 119 PHE A O 1
ATOM 963 N N . ASP A 1 120 ? -3.506 0.718 -12.179 1.00 90.25 120 ASP A N 1
ATOM 964 C CA . ASP A 1 120 ? -4.873 1.156 -12.470 1.00 90.25 120 ASP A CA 1
ATOM 965 C C . ASP A 1 120 ? -4.972 1.931 -13.795 1.00 90.25 120 ASP A C 1
ATOM 967 O O . ASP A 1 120 ? -6.034 1.981 -14.413 1.00 90.25 120 ASP A O 1
ATOM 971 N N . ASP A 1 121 ? -3.883 2.573 -14.230 1.00 90.94 121 ASP A N 1
ATOM 972 C CA . ASP A 1 121 ? -3.803 3.303 -15.501 1.00 90.94 121 ASP A CA 1
ATOM 973 C C . ASP A 1 121 ? -2.355 3.357 -16.022 1.00 90.94 121 ASP A C 1
ATOM 975 O O . ASP A 1 121 ? -1.403 3.033 -15.309 1.00 90.94 121 ASP A O 1
ATOM 979 N N . PHE A 1 122 ? -2.176 3.771 -17.275 1.00 88.38 122 PHE A N 1
ATOM 980 C CA . PHE A 1 122 ? -0.876 3.903 -17.921 1.00 88.38 122 PHE A CA 1
ATOM 981 C C . PHE A 1 122 ? -0.792 5.211 -18.699 1.00 88.38 122 PHE A C 1
ATOM 983 O O . PHE A 1 122 ? -1.674 5.547 -19.492 1.00 88.38 122 PHE A O 1
ATOM 990 N N . GLN A 1 123 ? 0.305 5.934 -18.509 1.00 88.81 123 GLN A N 1
ATOM 991 C CA . GLN A 1 123 ? 0.514 7.247 -19.109 1.00 88.81 123 GLN A CA 1
ATOM 992 C C . GLN A 1 123 ? 1.946 7.398 -19.614 1.00 88.81 123 GLN A C 1
ATOM 994 O O . GLN A 1 123 ? 2.795 6.521 -19.437 1.00 88.81 123 GLN A O 1
ATOM 999 N N . VAL A 1 124 ? 2.207 8.513 -20.286 1.00 86.00 124 VAL A N 1
ATOM 1000 C CA . VAL A 1 124 ? 3.531 8.862 -20.790 1.00 86.00 124 VAL A CA 1
ATOM 1001 C C . VAL A 1 124 ? 3.985 10.150 -20.141 1.00 86.00 124 VAL A C 1
ATOM 1003 O O . VAL A 1 124 ? 3.251 11.132 -20.124 1.00 86.00 124 VAL A O 1
ATOM 1006 N N . VAL A 1 125 ? 5.221 10.173 -19.668 1.00 82.62 125 VAL A N 1
ATOM 1007 C CA . VAL A 1 125 ? 5.913 11.416 -19.338 1.00 82.62 125 VAL A CA 1
ATOM 1008 C C . VAL A 1 125 ? 6.602 11.914 -20.603 1.00 82.62 125 VAL A C 1
ATOM 1010 O O . VAL A 1 125 ? 7.554 11.291 -21.085 1.00 82.62 125 VAL A O 1
ATOM 1013 N N . GLU A 1 126 ? 6.125 13.031 -21.150 1.00 74.06 126 GLU A N 1
ATOM 1014 C CA . GLU A 1 126 ? 6.851 13.749 -22.197 1.00 74.06 126 GLU A CA 1
ATOM 1015 C C . GLU A 1 126 ? 8.007 14.506 -21.551 1.00 74.06 126 GLU A C 1
ATOM 1017 O O . GLU A 1 126 ? 7.826 15.487 -20.826 1.00 74.06 126 GLU A O 1
ATOM 1022 N N . ALA A 1 127 ? 9.226 14.034 -21.784 1.00 61.59 127 ALA A N 1
ATOM 1023 C CA . ALA A 1 127 ? 10.395 14.750 -21.324 1.00 61.59 127 ALA A CA 1
ATOM 1024 C C . ALA A 1 127 ? 10.592 16.018 -22.177 1.00 61.59 127 ALA A C 1
ATOM 1026 O O . ALA A 1 127 ? 10.478 15.986 -23.403 1.00 61.59 127 ALA A O 1
ATOM 1027 N N . GLN A 1 128 ? 10.890 17.153 -21.535 1.00 55.88 128 GLN A N 1
ATOM 1028 C CA . GLN A 1 128 ? 11.207 18.390 -22.255 1.00 55.88 128 GLN A CA 1
ATOM 1029 C C . GLN A 1 128 ? 12.415 18.171 -23.191 1.00 55.88 128 GLN A C 1
ATOM 1031 O O . GLN A 1 128 ? 13.371 17.508 -22.798 1.00 55.88 128 GLN A O 1
ATOM 1036 N N . VAL A 1 129 ? 12.318 18.718 -24.414 1.00 43.81 129 VAL A N 1
ATOM 1037 C CA . VAL A 1 129 ? 13.290 18.788 -25.534 1.00 43.81 129 VAL A CA 1
ATOM 1038 C C . VAL A 1 129 ? 14.531 17.871 -25.425 1.00 43.81 129 VAL A C 1
ATOM 1040 O O . VAL A 1 129 ? 15.422 18.108 -24.612 1.00 43.81 129 VAL A O 1
ATOM 1043 N N . ASN A 1 130 ? 14.647 16.906 -26.351 1.00 53.59 130 ASN A N 1
ATOM 1044 C CA . ASN A 1 130 ? 15.768 15.955 -26.533 1.00 53.59 130 ASN A CA 1
ATOM 1045 C C . ASN A 1 130 ? 15.899 14.821 -25.499 1.00 53.59 130 ASN A C 1
ATOM 1047 O O . ASN A 1 130 ? 17.002 14.325 -25.261 1.00 53.59 130 ASN A O 1
ATOM 1051 N N . ARG A 1 131 ? 14.797 14.368 -24.900 1.00 63.50 131 ARG A N 1
ATOM 1052 C CA . ARG A 1 131 ? 14.785 13.170 -24.050 1.00 63.50 131 ARG A CA 1
ATOM 1053 C C . ARG A 1 131 ? 13.718 12.188 -24.514 1.00 63.50 131 ARG A C 1
ATOM 1055 O O . ARG A 1 131 ? 12.633 12.602 -24.914 1.00 63.50 131 ARG A O 1
ATOM 1062 N N . ASP A 1 132 ? 14.050 10.901 -24.446 1.00 72.19 132 ASP A N 1
ATOM 1063 C CA . ASP A 1 132 ? 13.123 9.821 -24.774 1.00 72.19 132 ASP A CA 1
ATOM 1064 C C . ASP A 1 132 ? 11.928 9.873 -23.807 1.00 72.19 132 ASP A C 1
ATOM 1066 O O . ASP A 1 132 ? 12.140 9.993 -22.592 1.00 72.19 132 ASP A O 1
ATOM 1070 N N . PRO A 1 133 ? 10.681 9.796 -24.302 1.00 79.50 133 PRO A N 1
ATOM 1071 C CA . PRO A 1 133 ? 9.521 9.701 -23.432 1.00 79.50 133 PRO A CA 1
ATOM 1072 C C . PRO A 1 133 ? 9.603 8.478 -22.510 1.00 79.50 133 PRO A C 1
ATOM 1074 O O . PRO A 1 133 ? 10.254 7.474 -22.818 1.00 79.50 133 PRO A O 1
ATOM 1077 N N . ILE A 1 134 ? 8.909 8.541 -21.378 1.00 84.12 134 ILE A N 1
ATOM 1078 C CA . ILE A 1 134 ? 8.881 7.447 -20.404 1.00 84.12 134 ILE A CA 1
ATOM 1079 C C . ILE A 1 134 ? 7.463 6.911 -20.305 1.00 84.12 134 ILE A C 1
ATOM 1081 O O . ILE A 1 134 ? 6.530 7.668 -20.049 1.00 84.12 134 ILE A O 1
ATOM 1085 N N . LEU A 1 135 ? 7.311 5.601 -20.464 1.00 85.88 135 LEU A N 1
ATOM 1086 C CA . LEU A 1 135 ? 6.081 4.900 -20.136 1.00 85.88 135 LEU A CA 1
ATOM 1087 C C . LEU A 1 135 ? 6.012 4.700 -18.622 1.00 85.88 135 LEU A C 1
ATOM 1089 O O . LEU A 1 135 ? 6.925 4.112 -18.030 1.00 85.88 135 LEU A O 1
ATOM 1093 N N . VAL A 1 136 ? 4.917 5.156 -18.020 1.00 87.56 136 VAL A N 1
ATOM 1094 C CA . VAL A 1 136 ? 4.666 5.027 -16.586 1.00 87.56 136 VAL A CA 1
ATOM 1095 C C . VAL A 1 136 ? 3.363 4.286 -16.308 1.00 87.56 136 VAL A C 1
ATOM 1097 O O . VAL A 1 136 ? 2.368 4.457 -17.013 1.00 87.56 136 VAL A O 1
ATOM 1100 N N . GLY A 1 137 ? 3.386 3.446 -15.279 1.00 88.69 137 GLY A N 1
ATOM 1101 C CA . GLY A 1 137 ? 2.202 2.838 -14.683 1.00 88.69 137 GLY A CA 1
ATOM 1102 C C . GLY A 1 137 ? 1.725 3.687 -13.518 1.00 88.69 137 GLY A C 1
ATOM 1103 O O . GLY A 1 137 ? 2.539 4.273 -12.806 1.00 88.69 137 GLY A O 1
ATOM 1104 N N . ILE A 1 138 ? 0.418 3.764 -13.328 1.00 89.88 138 ILE A N 1
ATOM 1105 C CA . ILE A 1 138 ? -0.202 4.534 -12.257 1.00 89.88 138 ILE A CA 1
ATOM 1106 C C . ILE A 1 138 ? -0.848 3.568 -11.282 1.00 89.88 138 ILE A C 1
ATOM 1108 O O . ILE A 1 138 ? -1.711 2.784 -11.673 1.00 89.88 138 ILE A O 1
ATOM 1112 N N . LYS A 1 139 ? -0.442 3.649 -10.016 1.00 89.44 139 LYS A N 1
ATOM 1113 C CA . LYS A 1 139 ? -1.105 2.977 -8.903 1.00 89.44 139 LYS A CA 1
ATOM 1114 C C . LYS A 1 139 ? -1.886 3.997 -8.090 1.00 89.44 139 LYS A C 1
ATOM 1116 O O . LYS A 1 139 ? -1.333 5.023 -7.700 1.00 89.44 139 LYS A O 1
ATOM 1121 N N . ARG A 1 140 ? -3.156 3.707 -7.828 1.00 90.94 140 ARG A N 1
ATOM 1122 C CA . ARG A 1 140 ? -4.020 4.464 -6.926 1.00 90.94 140 ARG A CA 1
ATOM 1123 C C . ARG A 1 140 ? -4.257 3.636 -5.679 1.00 90.94 140 ARG A C 1
ATOM 1125 O O . ARG A 1 140 ? -4.750 2.510 -5.748 1.00 90.94 140 ARG A O 1
ATOM 1132 N N . PHE A 1 141 ? -3.872 4.189 -4.544 1.00 86.56 141 PHE A N 1
ATOM 1133 C CA . PHE A 1 141 ? -4.074 3.559 -3.252 1.00 86.56 141 PHE A CA 1
ATOM 1134 C C . PHE A 1 141 ? -5.461 3.911 -2.690 1.00 86.56 141 PHE A C 1
ATOM 1136 O O . PHE A 1 141 ? -6.078 4.892 -3.120 1.00 86.56 141 PHE A O 1
ATOM 1143 N N . PRO A 1 142 ? -5.992 3.119 -1.738 1.00 81.31 142 PRO A N 1
ATOM 1144 C CA . PRO A 1 142 ? -7.321 3.353 -1.163 1.00 81.31 142 PRO A CA 1
ATOM 1145 C C . PRO A 1 142 ? -7.497 4.716 -0.476 1.00 81.31 142 PRO A C 1
ATOM 1147 O O . PRO A 1 142 ? -8.618 5.142 -0.211 1.00 81.31 142 PRO A O 1
ATOM 1150 N N . ASP A 1 143 ? -6.405 5.401 -0.145 1.00 77.94 143 ASP A N 1
ATOM 1151 C CA . ASP A 1 143 ? -6.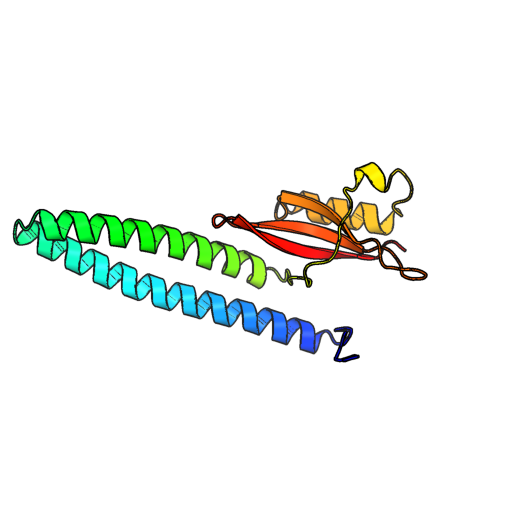393 6.749 0.424 1.00 77.94 143 ASP A CA 1
ATOM 1152 C C . ASP A 1 143 ? -6.448 7.875 -0.624 1.00 77.94 143 ASP A C 1
ATOM 1154 O O . ASP A 1 143 ? -6.515 9.048 -0.256 1.00 77.94 143 ASP A O 1
ATOM 1158 N N . GLY A 1 144 ? -6.458 7.527 -1.912 1.00 83.50 144 GLY A N 1
ATOM 1159 C CA . GLY A 1 144 ? -6.405 8.475 -3.017 1.00 83.50 144 GLY A CA 1
ATOM 1160 C C . GLY A 1 144 ? -4.989 8.915 -3.387 1.00 83.50 144 GLY A C 1
ATOM 1161 O O . GLY A 1 144 ? -4.849 9.767 -4.268 1.00 83.50 144 GLY A O 1
ATOM 1162 N N . GLU A 1 145 ? -3.943 8.357 -2.763 1.00 85.12 145 GLU A N 1
ATOM 1163 C CA . GLU A 1 145 ? -2.575 8.570 -3.218 1.00 85.12 145 GLU A CA 1
ATOM 1164 C C . GLU A 1 145 ? -2.403 7.964 -4.614 1.00 85.12 145 GLU A C 1
ATOM 1166 O O . GLU A 1 145 ? -2.712 6.799 -4.868 1.00 85.12 145 GLU A O 1
ATOM 1171 N N . GLU A 1 146 ? -1.900 8.784 -5.535 1.00 87.88 146 GLU A N 1
ATOM 1172 C CA . GLU A 1 146 ? -1.514 8.357 -6.872 1.00 87.88 146 GLU A CA 1
ATOM 1173 C C . GLU A 1 146 ? 0.012 8.322 -6.972 1.00 87.88 146 GLU A C 1
ATOM 1175 O O . GLU A 1 146 ? 0.682 9.352 -6.806 1.00 87.88 146 GLU A O 1
ATOM 1180 N N . VAL A 1 147 ? 0.536 7.134 -7.271 1.00 86.81 147 VAL A N 1
ATOM 1181 C CA . VAL A 1 147 ? 1.958 6.856 -7.462 1.00 86.81 147 VAL A CA 1
ATOM 1182 C C . VAL A 1 147 ? 2.216 6.501 -8.918 1.00 86.81 147 VAL A C 1
ATOM 1184 O O . VAL A 1 147 ? 1.539 5.656 -9.505 1.00 86.81 147 VAL A O 1
ATOM 1187 N N . HIS A 1 148 ? 3.215 7.150 -9.511 1.00 87.94 148 HIS A N 1
ATOM 1188 C CA . HIS A 1 148 ? 3.668 6.869 -10.872 1.00 87.94 148 HIS A CA 1
ATOM 1189 C C . HIS A 1 148 ? 4.909 5.988 -10.805 1.00 87.94 148 HIS A C 1
ATOM 1191 O O . HIS A 1 148 ? 5.832 6.298 -10.061 1.00 87.94 148 HIS A O 1
ATOM 1197 N N . CYS A 1 149 ? 4.973 4.922 -11.592 1.00 85.50 149 CYS A N 1
ATOM 1198 C CA . CYS A 1 149 ? 6.108 4.003 -11.624 1.00 85.50 149 CYS A CA 1
ATOM 1199 C C . CYS A 1 149 ? 6.670 3.873 -13.029 1.00 85.50 149 CYS A C 1
ATOM 1201 O O . CYS A 1 149 ? 5.926 3.784 -14.003 1.00 85.50 149 CYS A O 1
ATOM 1203 N N . PHE A 1 150 ? 7.995 3.814 -13.133 1.00 83.88 150 PHE A N 1
ATOM 1204 C CA . PHE A 1 150 ? 8.672 3.565 -14.399 1.00 83.88 150 PHE A CA 1
ATOM 1205 C C . PHE A 1 150 ? 8.327 2.171 -14.937 1.00 83.88 150 PHE A C 1
ATOM 1207 O O . PHE A 1 150 ? 8.445 1.185 -14.214 1.00 83.88 150 PHE A O 1
ATOM 1214 N N . ILE A 1 151 ? 7.976 2.080 -16.221 1.00 82.31 151 ILE A N 1
ATOM 1215 C CA . ILE A 1 151 ? 7.813 0.800 -16.924 1.00 82.31 151 ILE A CA 1
ATOM 1216 C C . ILE A 1 151 ? 8.905 0.629 -17.976 1.00 82.31 151 ILE A C 1
ATOM 1218 O O . ILE A 1 151 ? 9.590 -0.394 -18.013 1.00 82.31 151 ILE A O 1
ATOM 1222 N N . ALA A 1 152 ? 9.048 1.609 -18.869 1.00 76.56 152 ALA A N 1
ATOM 1223 C CA . ALA A 1 152 ? 9.992 1.523 -19.973 1.00 76.56 152 ALA A CA 1
ATOM 1224 C C . ALA A 1 152 ? 10.338 2.896 -20.549 1.00 76.56 152 ALA A C 1
ATOM 1226 O O . ALA A 1 152 ? 9.532 3.825 -20.531 1.00 76.56 152 ALA A O 1
ATOM 1227 N N . TRP A 1 153 ? 11.520 2.976 -21.152 1.00 77.31 153 TRP A N 1
ATOM 1228 C CA . TRP A 1 153 ? 11.858 4.056 -22.071 1.00 77.31 153 TRP A CA 1
ATOM 1229 C C . TRP A 1 153 ? 11.167 3.841 -23.413 1.00 77.31 153 TRP A C 1
ATOM 1231 O O . TRP A 1 153 ? 11.056 2.716 -23.906 1.00 77.31 153 TRP A O 1
ATOM 1241 N N . TRP A 1 154 ? 10.758 4.943 -24.025 1.00 71.25 154 TRP A N 1
ATOM 1242 C CA . TRP A 1 154 ? 10.217 4.997 -25.371 1.00 71.25 154 TRP A CA 1
ATOM 1243 C C . TRP A 1 154 ? 11.374 5.144 -26.379 1.00 71.25 154 TRP A C 1
ATOM 1245 O O . TRP A 1 154 ? 11.542 6.193 -26.996 1.00 71.25 154 TRP A O 1
ATOM 1255 N N . ARG A 1 155 ? 12.190 4.091 -26.516 1.00 66.81 155 ARG A N 1
ATOM 1256 C CA . ARG A 1 155 ? 13.236 3.955 -27.548 1.00 66.81 155 ARG A CA 1
ATOM 1257 C C . ARG A 1 155 ? 12.837 2.963 -28.629 1.00 66.81 155 ARG A C 1
ATOM 1259 O O . ARG A 1 155 ? 12.305 1.889 -28.263 1.00 66.81 155 ARG A O 1
#